Protein AF-A0A6G1RHQ4-F1 (afdb_monomer_lite)

InterPro domains:
  IPR001680 WD40 repeat [PS50082] (14-55)
  IPR019775 WD40 repeat, conserved site [PS00678] (33-47)
  IPR051865 WD repeat-containing CDT2 adapter protein [PTHR22852] (2-99)

Foldseek 3Di:
DDDDDDPPDDPDPPPPVQFDWQEWDDLDPQWIWTWTAFQQKIFIAGNPPPCVVPVDPGDGPDMDHDPDDDPGRWTWRYWDADPNSPDIWTDIPVRDIDD

Structure (mmCIF, N/CA/C/O backbone):
data_AF-A0A6G1RHQ4-F1
#
_entry.id   AF-A0A6G1RHQ4-F1
#
loop_
_atom_site.group_PDB
_atom_site.id
_atom_site.type_symbol
_atom_site.label_atom_id
_atom_site.label_alt_id
_atom_site.label_comp_id
_atom_site.label_asym_id
_atom_site.label_entity_id
_atom_site.label_seq_id
_atom_site.pdbx_PDB_ins_code
_atom_site.Cartn_x
_atom_site.Cartn_y
_atom_site.Cartn_z
_atom_site.occupancy
_atom_site.B_iso_or_equiv
_atom_site.auth_seq_id
_atom_site.auth_comp_id
_atom_site.auth_asym_id
_atom_site.auth_atom_id
_atom_site.pdbx_PDB_model_num
ATOM 1 N N . PRO A 1 1 ? 41.247 30.121 18.606 1.00 42.81 1 PRO A N 1
ATOM 2 C CA . PRO A 1 1 ? 39.835 30.569 18.731 1.00 42.81 1 PRO A CA 1
ATOM 3 C C . PRO A 1 1 ? 39.139 3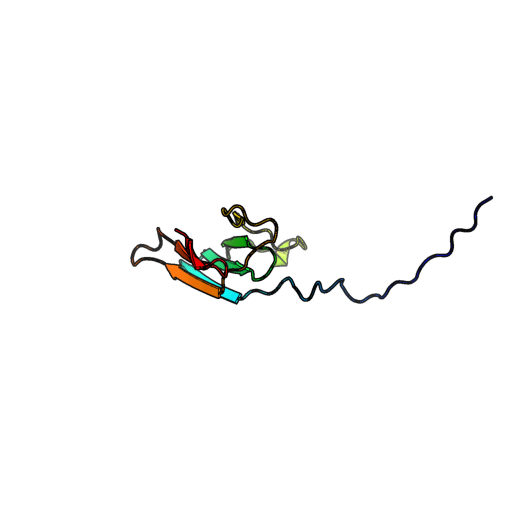0.643 17.353 1.00 42.81 1 PRO A C 1
ATOM 5 O O . PRO A 1 1 ? 39.388 31.557 16.575 1.00 42.81 1 PRO A O 1
ATOM 8 N N . LYS A 1 2 ? 38.337 29.621 17.019 1.00 38.41 2 LYS A N 1
ATOM 9 C CA . LYS A 1 2 ? 37.666 29.432 15.718 1.00 38.41 2 LYS A CA 1
ATOM 10 C C . LYS A 1 2 ? 36.303 30.145 15.706 1.00 38.41 2 LYS A C 1
ATOM 12 O O . LYS A 1 2 ? 35.449 29.793 16.513 1.00 38.41 2 LYS A O 1
ATOM 17 N N . LYS A 1 3 ? 36.051 31.074 14.774 1.00 42.53 3 LYS A N 1
ATOM 18 C CA . LYS A 1 3 ? 34.688 31.559 14.466 1.00 42.53 3 LYS A CA 1
ATOM 19 C C . LYS A 1 3 ? 34.151 30.799 13.253 1.00 42.53 3 LYS A C 1
ATOM 21 O O . LYS A 1 3 ? 34.559 31.034 12.120 1.00 42.53 3 LYS A O 1
ATOM 26 N N . LYS A 1 4 ? 33.272 29.832 13.519 1.00 44.84 4 LYS A N 1
ATOM 27 C CA . LYS A 1 4 ? 32.592 28.997 12.522 1.00 44.84 4 LYS A CA 1
ATOM 28 C C . LYS A 1 4 ? 31.437 29.816 11.933 1.00 44.84 4 LYS A C 1
ATOM 30 O O . LYS A 1 4 ? 30.526 30.190 12.665 1.00 44.84 4 LYS A O 1
ATOM 35 N N . ARG A 1 5 ? 31.495 30.125 10.632 1.00 48.94 5 ARG A N 1
ATOM 36 C CA . ARG A 1 5 ? 30.387 30.736 9.878 1.00 48.94 5 ARG A CA 1
ATOM 37 C C . ARG A 1 5 ? 29.153 29.833 9.997 1.00 48.94 5 ARG A C 1
ATOM 39 O O . ARG A 1 5 ? 29.186 28.690 9.546 1.00 48.94 5 ARG A O 1
ATOM 46 N N . GLN A 1 6 ? 28.100 30.334 10.637 1.00 51.62 6 GLN A N 1
ATOM 47 C CA . GLN A 1 6 ? 26.797 29.680 10.689 1.00 51.62 6 GLN A CA 1
ATOM 48 C C . GLN A 1 6 ? 26.138 29.810 9.313 1.00 51.62 6 GLN A C 1
ATOM 50 O O . GLN A 1 6 ? 25.810 30.909 8.874 1.00 51.62 6 GLN A O 1
ATOM 55 N N . ASN A 1 7 ? 25.979 28.683 8.619 1.00 44.38 7 ASN A N 1
ATOM 56 C CA . ASN A 1 7 ? 25.124 28.602 7.443 1.00 44.38 7 ASN A CA 1
ATOM 57 C C . ASN A 1 7 ? 23.667 28.680 7.909 1.00 44.38 7 ASN A C 1
ATOM 59 O O . ASN A 1 7 ? 23.135 27.710 8.444 1.00 44.38 7 ASN A O 1
ATOM 63 N N . LEU A 1 8 ? 23.032 29.829 7.688 1.00 51.38 8 LEU A N 1
ATOM 64 C CA . LEU A 1 8 ? 21.580 29.988 7.719 1.00 51.38 8 LEU A CA 1
ATOM 65 C C . LEU A 1 8 ? 21.000 29.262 6.496 1.00 51.38 8 LEU A C 1
ATOM 67 O O . LEU A 1 8 ? 20.790 29.863 5.446 1.00 51.38 8 LEU A O 1
ATOM 71 N N . ARG A 1 9 ? 20.809 27.942 6.590 1.00 50.81 9 ARG A N 1
ATOM 72 C CA . ARG A 1 9 ? 19.998 27.200 5.617 1.00 50.81 9 ARG A CA 1
ATOM 73 C C . ARG A 1 9 ? 18.548 27.206 6.098 1.00 50.81 9 ARG A C 1
ATOM 75 O O . ARG A 1 9 ? 18.260 26.677 7.160 1.00 50.81 9 ARG A O 1
ATOM 82 N N . GLY A 1 10 ? 17.723 27.883 5.297 1.00 48.53 10 GLY A N 1
ATOM 83 C CA . GLY A 1 10 ? 16.260 27.937 5.225 1.00 48.53 10 GLY A CA 1
ATOM 84 C C . GLY A 1 10 ? 15.422 27.215 6.282 1.00 48.53 10 GLY A C 1
ATOM 85 O O . GLY A 1 10 ? 15.533 26.014 6.470 1.00 48.53 10 GLY A O 1
ATOM 86 N N . LEU A 1 11 ? 14.468 27.961 6.841 1.00 58.53 11 LEU A N 1
ATOM 87 C CA . LEU A 1 11 ? 13.338 27.510 7.668 1.00 58.53 11 LEU A CA 1
ATOM 88 C C . LEU A 1 11 ? 12.304 26.643 6.917 1.00 58.53 11 LEU A C 1
ATOM 90 O O . LEU A 1 11 ? 11.253 26.329 7.469 1.00 58.53 11 LEU A O 1
ATOM 94 N N . ALA A 1 12 ? 12.560 26.284 5.658 1.00 51.34 12 ALA A N 1
ATOM 95 C CA . ALA A 1 12 ? 11.723 25.326 4.956 1.00 51.34 12 ALA A CA 1
ATOM 96 C C . ALA A 1 12 ? 12.089 23.921 5.459 1.00 51.34 12 ALA A C 1
ATOM 98 O O . ALA A 1 12 ? 13.286 23.631 5.578 1.00 51.34 12 ALA A O 1
ATOM 99 N N . PRO A 1 13 ? 11.110 23.039 5.741 1.00 55.12 13 PRO A N 1
ATOM 100 C CA . PRO A 1 13 ? 11.416 21.634 5.954 1.00 55.12 13 PRO A CA 1
ATOM 101 C C . PRO A 1 13 ? 12.287 21.160 4.791 1.00 55.12 13 PRO A C 1
ATOM 103 O O . PRO A 1 13 ? 12.096 21.608 3.657 1.00 55.12 13 PRO A O 1
ATOM 106 N N . VAL A 1 14 ? 13.236 20.263 5.052 1.00 55.47 14 VAL A N 1
ATOM 107 C CA . VAL A 1 14 ? 13.870 19.485 3.984 1.00 55.47 14 VAL A CA 1
ATOM 108 C C . VAL A 1 14 ? 12.762 18.607 3.403 1.00 55.47 14 VAL A C 1
ATOM 110 O O . VAL A 1 14 ? 12.578 17.464 3.804 1.00 55.47 14 VAL A O 1
ATOM 113 N N . VAL A 1 15 ? 11.934 19.193 2.539 1.00 51.69 15 VAL A N 1
ATOM 114 C CA . VAL A 1 15 ? 10.968 18.482 1.718 1.00 51.69 15 VAL A CA 1
ATOM 115 C C . VAL A 1 15 ? 11.803 17.754 0.694 1.00 51.69 15 VAL A C 1
ATOM 117 O O . VAL A 1 15 ? 12.181 18.274 -0.353 1.00 51.69 15 VAL A O 1
ATOM 120 N N . ASP A 1 16 ? 12.190 16.552 1.076 1.00 57.34 16 ASP A N 1
ATOM 121 C CA . ASP A 1 16 ? 12.745 15.585 0.166 1.00 57.34 16 ASP A CA 1
ATOM 122 C C . ASP A 1 16 ? 11.607 15.266 -0.810 1.00 57.34 16 ASP A C 1
ATOM 124 O O . ASP A 1 16 ? 10.712 14.484 -0.496 1.00 57.34 16 ASP A O 1
ATOM 128 N N . PHE A 1 17 ? 11.568 15.945 -1.966 1.00 52.66 17 PHE A N 1
ATOM 129 C CA . PHE A 1 17 ? 10.518 15.820 -2.998 1.00 52.66 17 PHE A CA 1
ATOM 130 C C . PHE A 1 17 ? 10.307 14.375 -3.485 1.00 52.66 17 PHE A C 1
ATOM 132 O O . PHE A 1 17 ? 9.405 14.084 -4.264 1.00 52.66 17 PHE A O 1
ATOM 139 N N . GLN A 1 18 ? 11.167 13.471 -3.033 1.00 58.44 18 GLN A N 1
ATOM 140 C CA . GLN A 1 18 ? 11.151 12.049 -3.286 1.00 58.44 18 GLN A CA 1
ATOM 141 C C . GLN A 1 18 ? 10.220 11.292 -2.306 1.00 58.44 18 GLN A C 1
ATOM 143 O O . GLN A 1 18 ? 9.744 10.208 -2.618 1.00 58.44 18 GLN A O 1
ATOM 148 N N . GLN A 1 19 ? 9.858 11.848 -1.149 1.00 70.50 19 GLN A N 1
ATOM 149 C CA . GLN A 1 19 ? 9.042 11.159 -0.136 1.00 70.50 19 GLN A CA 1
ATOM 150 C C . GLN A 1 19 ? 7.531 11.370 -0.357 1.00 70.50 19 GLN A C 1
ATOM 152 O O . GLN A 1 19 ? 6.852 11.992 0.456 1.00 70.50 19 GLN A O 1
ATOM 157 N N . SER A 1 20 ? 7.002 10.865 -1.477 1.00 87.00 20 SER A N 1
ATOM 158 C CA . SER A 1 20 ? 5.566 10.923 -1.802 1.00 87.00 20 SER A CA 1
ATOM 159 C C . SER A 1 20 ? 4.826 9.632 -1.436 1.00 87.00 20 SER A C 1
ATOM 161 O O . SER A 1 20 ? 5.391 8.538 -1.530 1.00 87.00 20 SER A O 1
ATOM 163 N N . VAL A 1 21 ? 3.549 9.767 -1.067 1.00 94.12 21 VAL A N 1
ATOM 164 C CA . VAL A 1 21 ? 2.600 8.655 -0.915 1.00 94.12 21 VAL A CA 1
ATOM 165 C C . VAL A 1 21 ? 1.889 8.442 -2.247 1.00 94.12 21 VAL A C 1
ATOM 167 O O . VAL A 1 21 ? 1.325 9.380 -2.807 1.00 94.12 21 VAL A O 1
ATOM 170 N N . THR A 1 22 ? 1.915 7.217 -2.757 1.00 95.56 22 THR A N 1
ATOM 171 C CA . THR A 1 22 ? 1.383 6.871 -4.087 1.00 95.56 22 THR A CA 1
ATOM 172 C C . THR A 1 22 ? 0.034 6.177 -4.029 1.00 95.56 22 THR A C 1
ATOM 174 O O . THR A 1 22 ? -0.774 6.345 -4.936 1.00 95.56 22 THR A O 1
ATOM 177 N N . ALA A 1 23 ? -0.228 5.425 -2.962 1.00 96.44 23 ALA A N 1
ATOM 178 C CA . ALA A 1 23 ? -1.495 4.743 -2.750 1.00 96.44 23 ALA A CA 1
ATOM 179 C C . ALA A 1 23 ? -1.812 4.630 -1.259 1.00 96.44 23 ALA A C 1
ATOM 181 O O . ALA A 1 23 ? -0.913 4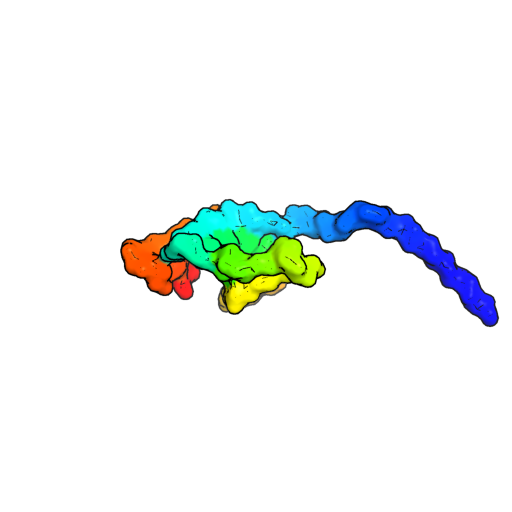.571 -0.415 1.00 96.44 23 ALA A O 1
ATOM 182 N N . VAL A 1 24 ? -3.106 4.587 -0.950 1.00 97.31 24 VAL A N 1
ATOM 183 C CA . VAL A 1 24 ? -3.643 4.395 0.397 1.00 97.31 24 VAL A CA 1
ATOM 184 C C . VAL A 1 24 ? -4.873 3.496 0.310 1.00 97.31 24 VAL A C 1
ATOM 186 O O . VAL A 1 24 ? -5.662 3.635 -0.623 1.00 97.31 24 VAL A O 1
ATOM 189 N N . LEU A 1 25 ? -5.052 2.602 1.280 1.00 97.31 25 LEU A N 1
ATOM 190 C CA . LEU A 1 25 ? -6.261 1.789 1.427 1.00 97.31 25 LEU A CA 1
ATOM 191 C C . LEU A 1 25 ? -6.579 1.508 2.899 1.00 97.31 25 LEU A C 1
ATOM 193 O O . LEU A 1 25 ? -5.695 1.550 3.756 1.00 97.31 25 LEU A O 1
ATOM 197 N N . LEU A 1 26 ? -7.839 1.190 3.179 1.00 97.12 26 LEU A N 1
ATOM 198 C CA . LEU A 1 26 ? -8.270 0.687 4.480 1.00 97.12 26 LEU A CA 1
ATOM 199 C C . LEU A 1 26 ? -8.219 -0.838 4.474 1.00 97.12 26 LEU A C 1
ATOM 201 O O . LEU A 1 26 ? -8.761 -1.467 3.567 1.00 97.12 26 LEU A O 1
ATOM 205 N N . GLN A 1 27 ? -7.567 -1.413 5.480 1.00 96.75 27 GLN A N 1
ATOM 206 C CA . GLN A 1 27 ? -7.634 -2.851 5.739 1.00 96.75 27 GLN A CA 1
ATOM 207 C C . GLN A 1 27 ? -8.878 -3.204 6.553 1.00 96.75 27 GLN A C 1
ATOM 209 O O . GLN A 1 27 ? -9.499 -4.237 6.327 1.00 96.75 27 GLN A O 1
ATOM 214 N N . ASP A 1 28 ? -9.251 -2.316 7.469 1.00 94.50 28 ASP A N 1
ATOM 215 C CA . ASP A 1 28 ? -10.455 -2.371 8.289 1.00 94.50 28 ASP A CA 1
ATOM 216 C C . ASP A 1 28 ? -10.773 -0.951 8.805 1.00 94.50 28 ASP A C 1
ATOM 218 O O . ASP A 1 28 ? -10.085 0.013 8.460 1.00 94.50 28 ASP A O 1
ATOM 222 N N . GLU A 1 29 ? -11.792 -0.817 9.656 1.00 95.00 29 GLU A N 1
ATOM 223 C CA . GLU A 1 29 ? -12.240 0.458 10.247 1.00 95.00 29 GLU A CA 1
ATOM 224 C C . GLU A 1 29 ? -11.163 1.200 11.060 1.00 95.00 29 GLU A C 1
ATOM 226 O O . GLU A 1 29 ? -11.316 2.377 11.402 1.00 95.00 29 GLU A O 1
ATOM 231 N N . HIS A 1 30 ? -10.083 0.523 11.444 1.00 94.56 30 HIS A N 1
ATOM 232 C CA . HIS A 1 30 ? -9.052 1.046 12.335 1.00 94.56 30 HIS A CA 1
ATOM 233 C C . HIS A 1 30 ? -7.644 0.959 11.751 1.00 94.56 30 HIS A C 1
ATOM 235 O O . HIS A 1 30 ? -6.710 1.468 12.373 1.00 94.56 30 HIS A O 1
ATOM 241 N N . THR A 1 31 ? -7.479 0.371 10.568 1.00 95.56 31 THR A N 1
ATOM 242 C CA . THR A 1 31 ? -6.172 0.102 9.972 1.00 95.56 31 THR A CA 1
ATOM 243 C C . THR A 1 31 ? -6.078 0.717 8.581 1.00 95.56 31 THR A C 1
ATOM 245 O O . THR A 1 31 ? -6.775 0.310 7.652 1.00 95.56 31 THR A O 1
ATOM 248 N N . LEU A 1 32 ? -5.158 1.668 8.417 1.00 96.44 32 LEU A N 1
ATOM 249 C CA . LEU A 1 32 ? -4.834 2.293 7.134 1.00 96.44 32 LEU A CA 1
ATOM 250 C C . LEU A 1 32 ? -3.485 1.774 6.636 1.00 96.44 32 LEU A C 1
ATOM 252 O O . LEU A 1 32 ? -2.537 1.665 7.411 1.00 96.44 32 LEU A O 1
ATOM 256 N N . ILE A 1 33 ? -3.362 1.502 5.344 1.00 97.75 33 ILE A N 1
ATOM 257 C CA . ILE A 1 33 ? -2.102 1.111 4.707 1.00 97.75 33 ILE A CA 1
ATOM 258 C C . ILE A 1 33 ? -1.749 2.157 3.657 1.00 97.75 33 ILE A C 1
ATOM 260 O O . ILE A 1 33 ? -2.601 2.561 2.872 1.00 97.75 33 ILE A O 1
ATOM 264 N N . SER A 1 34 ? -0.493 2.597 3.636 1.00 97.06 34 SER A N 1
ATOM 265 C CA . SER A 1 34 ? 0.028 3.557 2.660 1.00 97.06 34 SER A CA 1
ATOM 266 C C . SER A 1 34 ? 1.275 3.024 1.965 1.00 97.06 34 SER A C 1
ATOM 268 O O . SER A 1 34 ? 2.148 2.464 2.629 1.00 97.06 34 SER A O 1
ATOM 270 N N . ALA A 1 35 ? 1.406 3.291 0.672 1.00 96.62 35 ALA A N 1
ATOM 271 C CA . ALA A 1 35 ? 2.575 2.982 -0.145 1.00 96.62 35 ALA A CA 1
ATOM 272 C C . ALA A 1 35 ? 3.402 4.240 -0.432 1.00 96.62 35 ALA A C 1
ATOM 274 O O . ALA A 1 35 ? 2.846 5.294 -0.749 1.00 96.62 35 ALA A O 1
ATOM 275 N N . GLY A 1 36 ? 4.727 4.121 -0.347 1.00 93.81 36 GLY A N 1
ATOM 276 C CA . GLY A 1 36 ? 5.660 5.189 -0.691 1.00 93.81 36 GLY A CA 1
ATOM 277 C C . GLY A 1 36 ? 6.339 5.013 -2.053 1.00 93.81 36 GLY A C 1
ATOM 278 O O . GLY A 1 36 ? 6.637 3.895 -2.484 1.00 93.81 36 GLY A O 1
ATOM 279 N N . ALA A 1 37 ? 6.609 6.141 -2.719 1.00 86.88 37 ALA A N 1
ATOM 280 C CA . ALA A 1 37 ? 7.296 6.190 -4.013 1.00 86.88 37 ALA A CA 1
ATOM 281 C C . ALA A 1 37 ? 8.810 5.949 -3.908 1.00 86.88 37 ALA A C 1
ATOM 283 O O . ALA A 1 37 ? 9.359 5.160 -4.660 1.00 86.88 37 ALA A O 1
ATOM 284 N N . VAL A 1 38 ? 9.526 6.659 -3.033 1.00 82.12 38 VAL A N 1
ATOM 285 C CA . VAL A 1 38 ? 11.007 6.615 -3.041 1.00 82.12 38 VAL A CA 1
ATOM 286 C C . VAL A 1 38 ? 11.596 6.089 -1.747 1.00 82.12 38 VAL A C 1
ATOM 288 O O . VAL A 1 38 ? 12.718 5.587 -1.736 1.00 82.12 38 VAL A O 1
ATOM 291 N N . ASP A 1 39 ? 10.852 6.127 -0.641 1.00 86.12 39 ASP A N 1
ATOM 292 C CA . ASP A 1 39 ? 11.301 5.419 0.555 1.00 86.12 39 ASP A CA 1
ATOM 293 C C . ASP A 1 39 ? 11.225 3.893 0.369 1.00 86.12 39 ASP A C 1
ATOM 295 O O . ASP A 1 39 ? 11.953 3.176 1.063 1.00 86.12 39 ASP A O 1
ATOM 299 N N . GLY A 1 40 ? 10.431 3.423 -0.605 1.00 90.44 40 GLY A N 1
ATOM 300 C CA . GLY A 1 40 ? 10.210 2.011 -0.897 1.00 90.44 40 GLY A CA 1
ATOM 301 C C . GLY A 1 40 ? 9.575 1.297 0.286 1.00 90.44 40 GLY A C 1
ATOM 302 O O . GLY A 1 40 ? 9.901 0.141 0.552 1.00 90.44 40 GLY A O 1
ATOM 303 N N . VAL A 1 41 ? 8.732 1.998 1.052 1.00 93.88 41 VAL A N 1
ATOM 304 C CA . VAL A 1 41 ? 8.117 1.462 2.268 1.00 93.88 41 VAL A CA 1
ATOM 305 C C . VAL A 1 41 ? 6.601 1.427 2.129 1.00 93.88 41 VAL A C 1
ATOM 307 O O . VAL A 1 41 ? 5.968 2.418 1.769 1.00 93.88 41 VAL A O 1
ATOM 310 N N . ILE A 1 42 ? 6.007 0.295 2.495 1.00 96.31 42 ILE A N 1
ATOM 311 C CA . ILE A 1 42 ? 4.579 0.196 2.801 1.00 96.31 42 ILE A CA 1
ATOM 312 C C . ILE A 1 42 ? 4.422 0.344 4.310 1.00 96.31 42 ILE A C 1
ATOM 314 O O . ILE A 1 42 ? 5.044 -0.389 5.076 1.00 96.31 42 ILE A O 1
ATOM 318 N N . LYS A 1 43 ? 3.609 1.297 4.759 1.00 96.06 43 LYS A N 1
ATOM 319 C CA . LYS A 1 43 ? 3.376 1.591 6.181 1.00 96.06 43 LYS A CA 1
ATOM 320 C C . LYS A 1 43 ? 1.946 1.235 6.558 1.00 96.06 43 LYS A C 1
ATOM 322 O O . LYS A 1 43 ? 1.025 1.528 5.804 1.00 96.06 43 LYS A O 1
ATOM 327 N N . VAL A 1 44 ? 1.776 0.642 7.734 1.00 96.56 44 VAL A N 1
ATOM 328 C CA . VAL A 1 44 ? 0.474 0.313 8.327 1.00 96.56 44 VAL A CA 1
ATOM 329 C C . VAL A 1 44 ? 0.259 1.201 9.540 1.00 96.56 44 VAL A C 1
ATOM 331 O O . VAL A 1 44 ? 1.138 1.304 10.396 1.00 96.56 44 VAL A O 1
ATOM 334 N N . TRP A 1 45 ? -0.910 1.813 9.635 1.00 95.44 45 TRP A N 1
ATOM 335 C CA . TRP A 1 45 ? -1.268 2.808 10.635 1.00 95.44 45 TRP A CA 1
ATOM 336 C C . TRP A 1 45 ? -2.490 2.332 11.415 1.00 95.44 45 TRP A C 1
ATOM 338 O O . TRP A 1 45 ? -3.480 1.935 10.811 1.00 95.44 45 TRP A O 1
ATOM 348 N N . ASP A 1 46 ? -2.426 2.405 12.745 1.00 93.38 46 ASP A N 1
ATOM 349 C CA . ASP A 1 46 ? -3.607 2.232 13.597 1.00 93.38 46 ASP A CA 1
ATOM 350 C C . ASP A 1 46 ? -4.245 3.610 13.807 1.00 93.38 46 ASP A C 1
ATOM 352 O O . ASP A 1 46 ? -3.655 4.482 14.450 1.00 93.38 46 ASP A O 1
ATOM 356 N N . LEU A 1 47 ? -5.439 3.811 13.255 1.00 91.12 47 LEU A N 1
ATOM 357 C CA . LEU A 1 47 ? -6.170 5.079 13.279 1.00 91.12 47 LEU A CA 1
ATOM 358 C C . LEU A 1 47 ? -6.648 5.470 14.681 1.00 91.12 47 LEU A C 1
ATOM 360 O O . LEU A 1 47 ? -6.958 6.634 14.928 1.00 91.12 47 LEU A O 1
ATOM 364 N N . ARG A 1 48 ? -6.686 4.524 15.623 1.00 89.75 48 ARG A N 1
ATOM 365 C CA . ARG A 1 48 ? -7.074 4.791 17.016 1.00 89.75 48 ARG A CA 1
ATOM 366 C C . ARG A 1 48 ? -5.926 5.382 17.821 1.00 89.75 48 ARG A C 1
ATOM 368 O O . ARG A 1 48 ? -6.150 5.906 18.913 1.00 89.75 48 ARG A O 1
ATOM 375 N N . ARG A 1 49 ? -4.688 5.313 17.316 1.00 83.62 49 ARG A N 1
ATOM 376 C CA . ARG A 1 49 ? -3.562 6.014 17.934 1.00 83.62 49 ARG A CA 1
ATOM 377 C C . ARG A 1 49 ? -3.805 7.512 17.783 1.00 83.62 49 ARG A C 1
ATOM 379 O O . ARG A 1 49 ? -3.654 8.085 16.710 1.00 83.62 49 ARG A O 1
ATOM 386 N N . SER A 1 50 ? -4.200 8.154 18.880 1.00 66.06 50 SER A N 1
ATOM 387 C CA . SER A 1 50 ? -4.408 9.600 18.916 1.00 66.06 50 SER A CA 1
ATOM 388 C C . SER A 1 50 ? -3.061 10.325 18.920 1.00 66.06 50 SER A C 1
ATOM 390 O O . SER A 1 50 ? -2.550 10.739 19.962 1.00 66.06 50 SER A O 1
ATOM 392 N N . TYR A 1 51 ? -2.462 10.473 17.738 1.00 68.94 51 TYR A N 1
ATOM 393 C CA . TYR A 1 51 ? -1.232 11.250 17.548 1.00 68.94 51 TYR A CA 1
ATOM 394 C C . TYR A 1 51 ? -1.461 12.742 17.853 1.00 68.94 51 TYR A C 1
ATOM 396 O O . TYR A 1 51 ? -0.569 13.426 18.355 1.00 68.94 51 TYR A O 1
ATOM 404 N N . ALA A 1 52 ? -2.696 13.224 17.657 1.00 59.34 52 ALA A N 1
ATOM 405 C CA . ALA A 1 52 ? -3.107 14.593 17.967 1.00 59.34 52 ALA A CA 1
ATOM 406 C C . ALA A 1 52 ? -3.073 14.916 19.473 1.00 59.34 52 ALA A C 1
ATOM 408 O O . ALA A 1 52 ? -2.791 16.055 19.842 1.00 59.34 52 ALA A O 1
ATOM 409 N N . ALA A 1 53 ? -3.314 13.933 20.350 1.00 64.44 53 ALA A N 1
ATOM 410 C CA . ALA A 1 53 ? -3.308 14.156 21.797 1.00 64.44 53 ALA A CA 1
ATOM 411 C C . ALA A 1 53 ? -1.893 14.270 22.397 1.00 64.44 53 ALA A C 1
ATOM 413 O O . ALA A 1 53 ? -1.732 14.897 23.443 1.00 64.44 53 ALA A O 1
ATOM 414 N N . TYR A 1 54 ? -0.864 13.705 21.750 1.00 57.22 54 TYR A N 1
ATOM 415 C CA . TYR A 1 54 ? 0.454 13.510 22.374 1.00 57.22 54 TYR A CA 1
ATOM 416 C C . TYR A 1 54 ? 1.631 14.264 21.736 1.00 57.22 54 TYR A C 1
ATOM 418 O O . TYR A 1 54 ? 2.760 14.068 22.181 1.00 57.22 54 TYR A O 1
ATOM 426 N N . ARG A 1 55 ? 1.413 15.156 20.751 1.00 60.00 55 ARG A N 1
ATOM 427 C CA . ARG A 1 55 ? 2.489 15.919 20.057 1.00 60.00 55 ARG A CA 1
ATOM 428 C C . ARG A 1 55 ? 3.647 15.045 19.536 1.00 60.00 55 ARG A C 1
ATOM 430 O O . ARG A 1 55 ? 4.744 15.543 19.304 1.00 60.00 55 ARG A O 1
ATOM 437 N N . GLN A 1 56 ? 3.415 13.747 19.386 1.00 69.81 56 GLN A N 1
ATOM 438 C CA . GLN A 1 56 ? 4.383 12.798 18.858 1.00 69.81 56 GLN A CA 1
ATOM 439 C C . GLN A 1 56 ? 4.106 12.652 17.369 1.00 69.81 56 GLN A C 1
ATOM 441 O O . GLN A 1 56 ? 2.941 12.577 16.966 1.00 69.81 56 GLN A O 1
ATOM 446 N N . ASP A 1 57 ? 5.166 12.620 16.567 1.00 78.00 57 ASP A N 1
ATOM 447 C CA . ASP A 1 57 ? 5.039 12.372 15.136 1.00 78.00 57 ASP A CA 1
ATOM 448 C C . ASP A 1 57 ? 4.270 11.061 14.893 1.00 78.00 57 ASP A C 1
ATOM 450 O O . ASP A 1 57 ? 4.436 10.101 15.657 1.00 78.00 57 ASP A O 1
ATOM 454 N N . PRO A 1 58 ? 3.418 10.982 13.856 1.00 82.19 58 PRO A N 1
ATOM 455 C CA . PRO A 1 58 ? 2.735 9.745 13.518 1.00 82.19 58 PRO A CA 1
ATOM 456 C C . PRO A 1 58 ? 3.737 8.613 13.281 1.00 82.19 58 PRO A C 1
ATOM 458 O O . PRO A 1 58 ? 4.523 8.647 12.335 1.00 82.19 58 PRO A O 1
ATOM 461 N N . VAL A 1 59 ? 3.698 7.586 14.134 1.00 87.19 59 VAL A N 1
ATOM 462 C CA . VAL A 1 59 ? 4.548 6.395 14.003 1.00 87.19 59 VAL A CA 1
ATOM 463 C C . VAL A 1 59 ? 3.715 5.245 13.448 1.00 87.19 59 VAL A C 1
ATOM 465 O O . VAL A 1 59 ? 2.735 4.863 14.103 1.00 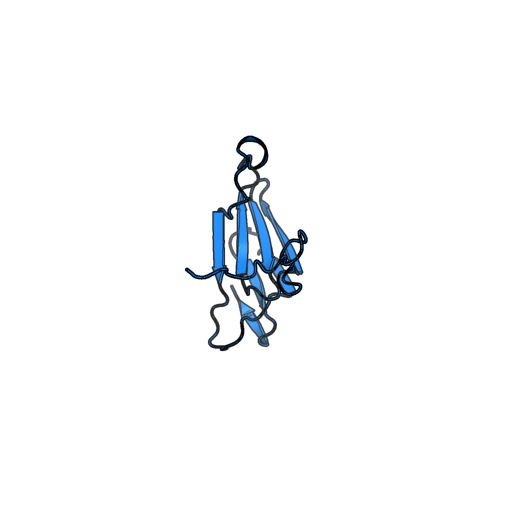87.19 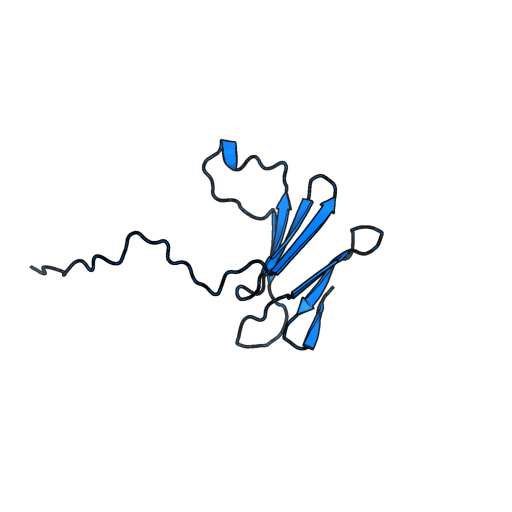59 VAL A O 1
ATOM 468 N N . PRO A 1 60 ? 4.083 4.661 12.295 1.00 92.25 60 PRO A N 1
ATOM 469 C CA . PRO A 1 60 ? 3.362 3.521 11.755 1.00 92.25 60 PRO A CA 1
ATOM 470 C C . PRO A 1 60 ? 3.430 2.333 12.723 1.00 92.25 60 PRO A C 1
ATOM 472 O O . PRO A 1 60 ? 4.441 2.090 13.381 1.00 92.25 60 PRO A O 1
ATOM 475 N N . PHE A 1 61 ? 2.334 1.587 12.821 1.00 91.00 61 PHE A N 1
ATOM 476 C CA . PHE A 1 61 ? 2.255 0.358 13.607 1.00 91.00 61 PHE A CA 1
ATOM 477 C C . PHE A 1 61 ? 3.124 -0.759 13.010 1.00 91.00 61 PHE A C 1
ATOM 479 O O . PHE A 1 61 ? 3.741 -1.513 13.760 1.00 91.00 61 PHE A O 1
ATOM 486 N N . ARG A 1 62 ? 3.205 -0.845 11.674 1.00 94.44 62 ARG A N 1
ATOM 487 C CA . ARG A 1 62 ? 4.120 -1.740 10.942 1.00 94.44 62 ARG A CA 1
ATOM 488 C C . ARG A 1 62 ? 4.684 -1.062 9.699 1.00 94.44 62 ARG A C 1
ATOM 490 O O . ARG A 1 62 ? 4.118 -0.096 9.191 1.00 94.44 62 ARG A O 1
ATOM 497 N N . SER A 1 63 ? 5.809 -1.560 9.201 1.00 95.25 63 SER A N 1
ATOM 498 C CA . SER A 1 63 ? 6.418 -1.098 7.953 1.00 95.25 63 SER A CA 1
ATOM 499 C C . SER A 1 63 ? 7.070 -2.263 7.215 1.00 95.25 63 SER A C 1
ATOM 501 O O . SER A 1 63 ? 7.744 -3.078 7.840 1.00 95.25 63 SER A O 1
ATOM 503 N N . PHE A 1 64 ? 6.885 -2.313 5.899 1.00 94.56 64 PHE A N 1
ATOM 504 C CA . PHE A 1 64 ? 7.474 -3.298 4.999 1.00 94.56 64 PHE A CA 1
ATOM 505 C C . PHE A 1 64 ? 8.382 -2.571 4.015 1.00 94.56 64 PHE A C 1
ATOM 507 O O . PHE A 1 64 ? 7.924 -1.736 3.234 1.00 94.56 64 PHE A O 1
ATOM 514 N N . CYS A 1 65 ? 9.678 -2.851 4.090 1.00 93.31 65 CYS A N 1
ATOM 515 C CA . CYS A 1 65 ? 10.654 -2.305 3.157 1.00 93.31 65 CYS A CA 1
ATOM 516 C C . CYS A 1 65 ? 10.630 -3.096 1.849 1.00 93.31 65 CYS A C 1
ATOM 518 O O . CYS A 1 65 ? 10.373 -4.297 1.860 1.00 93.31 65 CYS A O 1
ATOM 520 N N . TYR A 1 66 ? 10.964 -2.422 0.752 1.00 93.31 66 TYR A N 1
ATOM 521 C CA . TYR A 1 66 ? 11.255 -3.035 -0.537 1.00 93.31 66 TYR A CA 1
ATOM 522 C C . TYR A 1 66 ? 12.163 -4.269 -0.370 1.00 93.31 66 TYR A C 1
ATOM 524 O O . TYR A 1 66 ? 13.284 -4.120 0.128 1.00 93.31 66 TYR A O 1
ATOM 532 N N . PRO A 1 67 ? 11.689 -5.474 -0.739 1.00 91.19 67 PRO A N 1
ATOM 533 C CA . PRO A 1 67 ? 12.409 -6.719 -0.479 1.00 91.19 67 PRO A CA 1
ATOM 534 C C . PRO A 1 67 ? 13.382 -7.106 -1.604 1.00 91.19 67 PRO A C 1
ATOM 536 O O . PRO A 1 67 ? 14.145 -8.059 -1.446 1.00 91.19 67 PRO A O 1
ATOM 539 N N . GLY A 1 68 ? 13.358 -6.409 -2.744 1.00 87.62 68 GLY A N 1
ATOM 540 C CA . GLY A 1 68 ? 14.224 -6.719 -3.877 1.00 87.62 68 GLY A CA 1
ATOM 541 C C . GLY A 1 68 ? 15.683 -6.292 -3.673 1.00 87.62 68 GLY A C 1
ATOM 542 O O . GLY A 1 68 ? 16.054 -5.615 -2.717 1.00 87.62 68 GLY A O 1
ATOM 543 N N . THR A 1 69 ? 16.544 -6.676 -4.616 1.00 87.62 69 THR A N 1
ATOM 544 C CA . THR A 1 69 ? 18.010 -6.515 -4.517 1.00 87.62 69 THR A CA 1
ATOM 545 C C . THR A 1 69 ? 18.550 -5.231 -5.150 1.00 87.62 69 THR A C 1
ATOM 547 O O . THR A 1 69 ? 19.762 -5.009 -5.174 1.00 87.62 69 THR A O 1
ATOM 550 N N . SER A 1 70 ? 17.668 -4.377 -5.679 1.00 86.50 70 SER A N 1
ATOM 551 C CA . SER A 1 70 ? 18.064 -3.110 -6.297 1.00 86.50 70 SER A CA 1
ATOM 552 C C . SER A 1 70 ? 18.816 -2.228 -5.299 1.00 86.50 70 SER A C 1
ATOM 554 O O . SER A 1 70 ? 18.392 -2.021 -4.165 1.00 86.50 70 SER A O 1
ATOM 556 N N . THR A 1 71 ? 19.924 -1.643 -5.755 1.00 82.25 71 THR A N 1
ATOM 557 C CA . THR A 1 71 ? 20.700 -0.663 -4.979 1.00 82.25 71 THR A CA 1
ATOM 558 C C . THR A 1 71 ? 19.944 0.650 -4.778 1.00 82.25 71 THR A C 1
ATOM 560 O O . THR A 1 71 ? 20.251 1.413 -3.861 1.00 82.25 71 THR A O 1
ATOM 563 N N . ARG A 1 72 ? 18.949 0.923 -5.629 1.00 83.62 72 ARG A N 1
ATOM 564 C CA . ARG A 1 72 ? 18.004 2.032 -5.482 1.00 83.62 72 ARG A CA 1
ATOM 565 C C . ARG A 1 72 ? 16.734 1.527 -4.818 1.00 83.62 72 ARG A C 1
ATOM 567 O O . ARG A 1 72 ? 16.234 0.467 -5.187 1.00 83.62 72 ARG A O 1
ATOM 574 N N . LYS A 1 73 ? 16.188 2.323 -3.901 1.00 80.81 73 LYS A N 1
ATOM 575 C CA . LYS A 1 73 ? 14.837 2.107 -3.382 1.00 80.81 73 LYS A CA 1
ATOM 576 C C . LYS A 1 73 ? 13.840 2.275 -4.523 1.00 80.81 73 LYS A C 1
ATOM 578 O O . LYS A 1 73 ? 13.930 3.252 -5.268 1.00 80.81 73 LYS A O 1
ATOM 583 N N . LEU A 1 74 ? 12.937 1.313 -4.657 1.00 89.75 74 LEU A N 1
ATOM 584 C CA . LEU A 1 74 ? 11.904 1.300 -5.684 1.00 89.75 74 LEU A CA 1
ATOM 585 C C . LEU A 1 74 ? 10.537 1.424 -5.025 1.00 89.75 74 LEU A C 1
ATOM 587 O O . LEU A 1 74 ? 10.319 0.950 -3.909 1.00 89.75 74 LEU A O 1
ATOM 591 N N . GLY A 1 75 ? 9.663 2.156 -5.701 1.00 92.88 75 GLY A N 1
ATOM 592 C CA . GLY A 1 75 ? 8.384 2.578 -5.165 1.00 92.88 75 GLY A CA 1
ATOM 593 C C . GLY A 1 75 ? 7.279 1.607 -5.458 1.00 92.88 75 GLY A C 1
ATOM 594 O O . GLY A 1 75 ? 7.365 0.806 -6.385 1.00 92.88 75 GLY A O 1
ATOM 595 N N . TYR A 1 76 ? 6.196 1.761 -4.717 1.00 95.31 76 TYR A N 1
ATOM 596 C CA . TYR A 1 76 ? 4.933 1.119 -5.042 1.00 95.31 76 TYR A CA 1
ATOM 597 C C . TYR A 1 76 ? 4.023 2.129 -5.736 1.00 95.31 76 TYR A C 1
ATOM 599 O O . TYR A 1 76 ? 4.129 3.325 -5.464 1.00 95.31 76 TYR A O 1
ATOM 607 N N . SER A 1 77 ? 3.142 1.693 -6.636 1.00 94.50 77 SER A N 1
ATOM 608 C CA . SER A 1 77 ? 2.231 2.617 -7.351 1.00 94.50 77 SER A CA 1
ATOM 609 C C . SER A 1 77 ? 0.746 2.329 -7.135 1.00 94.50 77 SER A C 1
ATOM 611 O O . SER A 1 77 ? -0.084 3.198 -7.376 1.00 94.50 77 SER A O 1
ATOM 613 N N . SER A 1 78 ? 0.406 1.154 -6.620 1.00 95.75 78 SER A N 1
ATOM 614 C CA . SER A 1 78 ? -0.943 0.738 -6.261 1.00 95.75 78 SER A CA 1
ATOM 615 C C . SER A 1 78 ? -0.883 -0.353 -5.196 1.00 95.75 78 SER A C 1
ATOM 617 O O . SER A 1 78 ? 0.142 -1.016 -5.012 1.00 95.75 78 SER A O 1
ATOM 619 N N . LEU A 1 79 ? -1.991 -0.516 -4.484 1.00 97.75 79 LEU A N 1
ATOM 620 C CA . LEU A 1 79 ? -2.156 -1.505 -3.436 1.00 97.75 79 LEU A CA 1
ATOM 621 C C . LEU A 1 79 ? -3.570 -2.086 -3.520 1.00 97.75 79 LEU A C 1
ATOM 623 O O . LEU A 1 79 ? -4.521 -1.349 -3.790 1.00 97.75 79 LEU A O 1
ATOM 627 N N . VAL A 1 80 ? -3.723 -3.377 -3.244 1.00 98.00 80 VAL A N 1
ATOM 628 C CA . VAL A 1 80 ? -5.033 -4.030 -3.145 1.00 98.00 80 VAL A CA 1
ATOM 629 C C . VAL A 1 80 ? -5.000 -5.122 -2.084 1.00 98.00 80 VAL A C 1
ATOM 631 O O . VAL A 1 80 ? -3.982 -5.782 -1.905 1.00 98.00 80 VAL A O 1
ATOM 634 N N . LEU A 1 81 ? -6.104 -5.305 -1.367 1.00 97.94 81 LEU A N 1
ATOM 635 C CA . LEU A 1 81 ? -6.283 -6.430 -0.4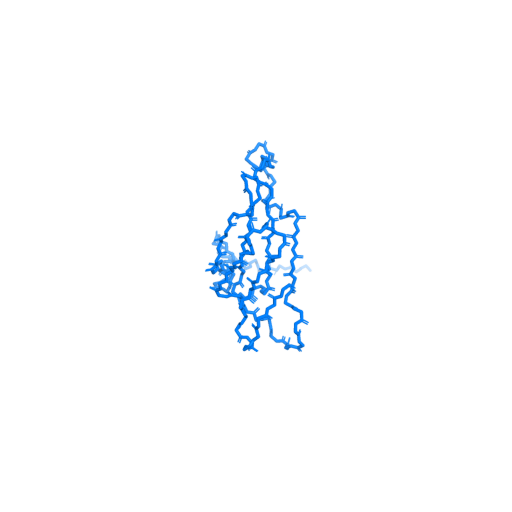52 1.00 97.94 81 LEU A CA 1
ATOM 636 C C . LEU A 1 81 ? -7.112 -7.522 -1.115 1.00 97.94 81 LEU A C 1
ATOM 638 O O . LEU A 1 81 ? -7.952 -7.244 -1.974 1.00 97.94 81 LEU A O 1
ATOM 642 N N . ASP A 1 82 ? -6.914 -8.760 -0.679 1.00 96.69 82 ASP A N 1
ATOM 643 C CA . ASP A 1 82 ? -7.887 -9.807 -0.962 1.00 96.69 82 ASP A CA 1
ATOM 644 C C . ASP A 1 82 ? -9.230 -9.554 -0.251 1.00 96.69 82 ASP A C 1
ATOM 646 O O . ASP A 1 82 ? -9.381 -8.657 0.581 1.00 96.69 82 ASP A O 1
ATOM 650 N N . SER A 1 83 ? -10.230 -10.382 -0.556 1.00 95.00 83 SER A N 1
ATOM 651 C CA . SER A 1 83 ? -11.565 -10.268 0.041 1.00 95.00 83 SER A CA 1
ATOM 652 C C . SER A 1 83 ? -11.597 -10.503 1.554 1.00 95.00 83 SER A C 1
ATOM 654 O O . SER A 1 83 ? -12.608 -10.212 2.187 1.00 95.00 83 SER A O 1
ATOM 656 N N . THR A 1 84 ? -10.539 -11.082 2.128 1.00 95.31 84 THR A N 1
ATOM 657 C CA . THR A 1 84 ? -10.441 -11.346 3.570 1.00 95.31 84 THR A CA 1
ATOM 658 C C . THR A 1 84 ? -9.754 -10.210 4.324 1.00 95.31 84 THR A C 1
ATOM 660 O O . THR A 1 84 ? -9.817 -10.175 5.551 1.00 95.31 84 THR A O 1
ATOM 663 N N . GLY A 1 85 ? -9.094 -9.291 3.610 1.00 93.38 85 GLY A N 1
ATOM 664 C CA . GLY A 1 85 ? -8.249 -8.252 4.190 1.00 93.38 85 GLY A CA 1
ATOM 665 C C . GLY A 1 85 ? -6.934 -8.776 4.777 1.00 93.38 85 GLY A C 1
ATOM 666 O O . GLY A 1 85 ? -6.219 -8.010 5.421 1.00 93.38 85 GLY A O 1
ATOM 667 N N . ALA A 1 86 ? -6.609 -10.061 4.592 1.00 92.25 86 ALA A N 1
ATOM 668 C CA . ALA A 1 86 ? -5.439 -10.694 5.202 1.00 92.25 86 ALA A CA 1
ATOM 669 C C . ALA A 1 86 ? -4.186 -10.603 4.326 1.00 92.25 86 ALA A C 1
ATOM 671 O O . ALA A 1 86 ? -3.080 -10.512 4.857 1.00 92.25 86 ALA A O 1
ATOM 672 N N . ASN A 1 87 ? -4.359 -10.619 3.002 1.00 95.56 87 ASN A N 1
ATOM 673 C CA . ASN A 1 87 ? -3.256 -10.562 2.046 1.00 95.56 87 ASN A CA 1
ATOM 674 C C . ASN A 1 87 ? -3.259 -9.221 1.315 1.00 95.56 87 ASN A 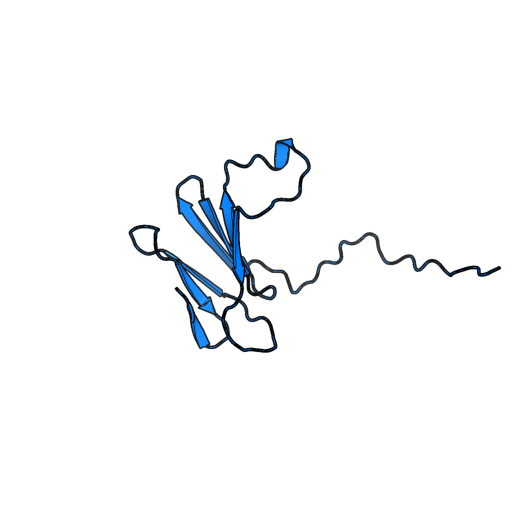C 1
ATOM 676 O O . ASN A 1 87 ? -4.280 -8.819 0.752 1.00 95.56 87 ASN A O 1
ATOM 680 N N . LEU A 1 88 ? -2.107 -8.553 1.314 1.00 97.38 88 LEU A N 1
ATOM 681 C CA . LEU A 1 88 ? -1.880 -7.280 0.641 1.00 97.38 88 LEU A CA 1
ATOM 682 C C . LEU A 1 88 ? -1.044 -7.511 -0.607 1.00 97.38 88 LEU A C 1
ATOM 684 O O . LEU A 1 88 ? 0.043 -8.050 -0.514 1.00 97.38 88 LEU A O 1
ATOM 688 N N . PHE A 1 89 ? -1.502 -7.022 -1.748 1.00 97.69 89 PHE A N 1
ATOM 689 C CA . PHE A 1 89 ? -0.740 -7.025 -2.986 1.00 97.69 89 PHE A CA 1
ATOM 690 C C . PHE A 1 89 ? -0.286 -5.611 -3.316 1.00 97.69 89 PHE A C 1
ATOM 692 O O . PHE A 1 89 ? -1.072 -4.661 -3.243 1.00 97.69 89 PHE A O 1
ATOM 699 N N . ALA A 1 90 ? 0.970 -5.475 -3.721 1.00 97.31 90 ALA A N 1
ATOM 700 C CA . ALA A 1 90 ? 1.568 -4.201 -4.085 1.00 97.31 90 ALA A CA 1
ATOM 701 C C . ALA A 1 90 ? 2.360 -4.342 -5.380 1.00 97.31 90 ALA A C 1
ATOM 703 O O . ALA A 1 90 ? 3.287 -5.150 -5.456 1.00 97.31 90 ALA A O 1
ATOM 704 N N . ASN A 1 91 ? 2.038 -3.539 -6.394 1.00 96.12 91 ASN A N 1
ATOM 705 C CA . ASN A 1 91 ? 2.897 -3.457 -7.569 1.00 96.12 91 ASN A CA 1
ATOM 706 C C . ASN A 1 91 ? 4.065 -2.510 -7.283 1.00 96.12 91 ASN A C 1
ATOM 708 O O . ASN A 1 91 ? 3.890 -1.427 -6.715 1.00 96.12 91 ASN A O 1
ATOM 712 N N . CYS A 1 92 ? 5.257 -2.907 -7.696 1.00 94.69 92 CYS A N 1
ATOM 713 C CA . CYS A 1 92 ? 6.458 -2.112 -7.535 1.00 94.69 92 CYS A CA 1
ATOM 714 C C . CYS A 1 92 ? 6.985 -1.668 -8.903 1.00 94.69 92 CYS A C 1
ATOM 716 O O . CYS A 1 92 ? 6.696 -2.263 -9.940 1.00 94.69 92 CYS A O 1
ATOM 718 N N . THR A 1 93 ? 7.733 -0.567 -8.924 1.00 93.88 93 THR A N 1
ATOM 719 C CA . THR A 1 93 ? 8.371 -0.027 -10.135 1.00 93.88 93 THR A CA 1
ATOM 720 C C . THR A 1 93 ? 9.564 -0.865 -10.615 1.00 93.88 93 THR A C 1
ATOM 722 O O . THR A 1 93 ? 10.356 -0.391 -11.423 1.00 93.88 93 THR A O 1
ATOM 725 N N . ASP A 1 94 ? 9.743 -2.063 -10.064 1.00 93.00 94 ASP A N 1
ATOM 726 C CA . ASP A 1 94 ? 10.788 -3.040 -10.377 1.00 93.00 94 ASP A CA 1
ATOM 727 C C . ASP A 1 94 ? 10.270 -4.197 -11.254 1.00 93.00 94 ASP A C 1
ATOM 729 O O . ASP A 1 94 ? 10.862 -5.274 -11.280 1.00 93.00 94 ASP A O 1
ATOM 733 N N . ASP A 1 95 ? 9.134 -3.981 -11.919 1.00 93.62 95 ASP A N 1
ATOM 734 C CA . ASP A 1 95 ? 8.408 -4.960 -12.730 1.00 93.62 95 ASP A CA 1
ATOM 735 C C . ASP A 1 95 ? 7.861 -6.173 -11.946 1.00 93.62 95 ASP A C 1
ATOM 737 O O . ASP A 1 95 ? 7.473 -7.176 -12.551 1.00 93.62 95 ASP A O 1
ATOM 741 N N . SER A 1 96 ? 7.770 -6.090 -10.611 1.00 94.62 96 SER A N 1
ATOM 742 C CA . SER A 1 96 ? 7.266 -7.167 -9.748 1.00 94.62 96 SER A CA 1
ATOM 743 C C . SER A 1 96 ? 6.018 -6.777 -8.944 1.00 94.62 96 SER A C 1
ATOM 745 O O . SER A 1 96 ? 5.752 -5.608 -8.648 1.00 94.62 96 SER A O 1
ATOM 747 N N . ILE A 1 97 ? 5.234 -7.793 -8.568 1.00 96.06 97 ILE A N 1
ATOM 748 C CA . ILE A 1 97 ? 4.130 -7.682 -7.606 1.00 96.06 97 ILE A CA 1
ATOM 749 C C . ILE A 1 97 ? 4.522 -8.451 -6.348 1.00 96.06 97 ILE A C 1
ATOM 751 O O . ILE A 1 97 ? 4.899 -9.620 -6.422 1.00 96.06 97 ILE A O 1
ATOM 755 N N . TYR A 1 98 ? 4.400 -7.790 -5.202 1.00 94.88 98 TYR A N 1
ATOM 756 C CA . TYR A 1 98 ? 4.694 -8.346 -3.887 1.00 94.88 98 TYR A CA 1
ATOM 757 C C . TYR A 1 98 ? 3.404 -8.682 -3.135 1.00 94.88 98 TYR A C 1
ATOM 759 O O . TYR A 1 98 ? 2.393 -8.001 -3.328 1.00 94.88 98 TYR A O 1
ATOM 767 N N . MET A 1 99 ? 3.468 -9.724 -2.299 1.00 93.44 99 MET A N 1
ATOM 768 C CA . MET A 1 99 ? 2.430 -10.174 -1.362 1.00 93.44 99 MET A CA 1
ATOM 769 C C . MET A 1 99 ? 2.985 -10.160 0.065 1.00 93.44 99 MET A C 1
ATOM 771 O O . MET A 1 99 ? 4.170 -10.542 0.211 1.00 93.44 99 MET A O 1
#

Sequence (99 aa):
PKKKRQNLRGLAPVVDFQQSVTAVLLQDEHTLISAGAVDGVIKVWDLRRSYAAYRQDPVPFRSFCYPGTSTRKLGYSSLVLDSTGANLFANCTDDSIYM

pLDDT: mean 82.82, std 17.83, range [38.41, 98.0]

Radius of gyration: 17.78 Å; chains: 1; bounding box: 52×43×35 Å

Secondary structure (DSSP, 8-state):
----------SS----TT--EEEEEEEETTEEEEEESSS-EEEEEETTS-HHHHT-----SEEEE--S--SS---EEEEEE-TTS--EEEEETTS-EE-

Organism: NCBI:txid2861861